Protein AF-A0A832H239-F1 (afdb_monomer)

Foldseek 3Di:
DDFCPVVPLLVVCVVVVQDSCLTPVNVVVVLQQWLDWDWDDDPDDDDDDGGDIDTDHAPDPVSNLVSLVVLLVRLVVCLVVLVVQLPPPVRVVSSVSSNVSSVVSNVQSPDPPHPDRPDDD

Radius of gyration: 14.67 Å; Cα contacts (8 Å, |Δi|>4): 145; chains: 1; bounding box: 39×38×35 Å

Mean predicted aligned error: 6.09 Å

Secondary structure (DSSP, 8-state):
-EE-TT-HHHHHHHHTT--GGGSHHHHHHHHTT--EEEEE---SSSS----EEEEE--SSHHHHHHHHHHH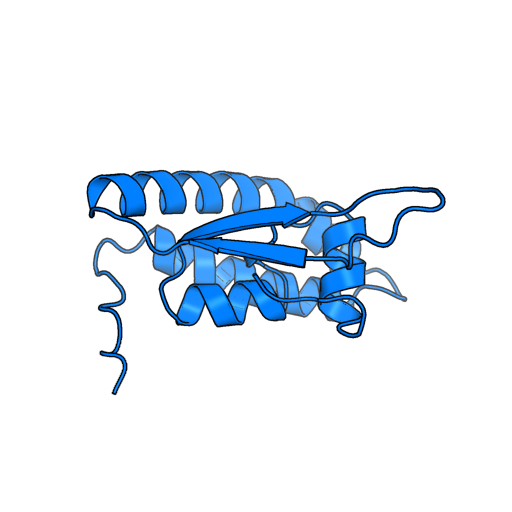HHHHHHHHHHHHHHHT-TTTHHHHHHHHHHHHHHHHHHH-SS--PPPPP-

pLDDT: mean 88.01, std 16.36, range [38.34, 98.38]

Nearest PDB structures (foldseek):
  2arh-assembly1_B  TM=8.793E-01  e=5.922E-06  Aquifex aeolicus
  4zsv-assembly1_A  TM=8.545E-01  e=2.018E-05  Aquifex aeolicus VF5
  4zsz-assembly1_A  TM=8.640E-01  e=3.619E-05  Aquifex aeolicus VF5
  2arh-assembly1_C  TM=8.581E-01  e=2.549E-05  Aquifex aeolicus
  4zsx-assembly1_B  TM=8.769E-01  e=1.035E-04  Aquifex aeolicus VF5

Solvent-accessible surface area (backbone atoms only — not comparable to full-atom values): 6956 Å² total; per-residue (Å²): 110,46,76,38,80,87,37,62,66,34,46,55,40,48,76,71,67,46,54,60,57,38,26,67,64,33,37,58,42,39,77,69,48,32,52,43,76,46,80,48,76,80,87,80,83,98,68,94,70,73,39,29,40,38,64,38,63,56,92,42,71,69,51,38,52,54,30,32,52,49,50,44,51,51,46,60,71,44,43,67,58,32,58,59,35,37,74,35,95,88,44,13,72,59,22,45,53,25,48,56,42,40,56,50,51,46,54,55,57,69,39,88,76,70,83,72,67,77,77,83,127

Sequence (121 aa):
FVEYAYDLETSKLLKLGAPPVVTRLGFLLFQLGFTWFKDWYFPEGFMEGSLKLQCEKPLSEEARLKHLAKLREEVTAFIPELERLSCDARLGFEALRALERARIILRTAGSTAGLAPRASV

Structure (mmCIF, N/CA/C/O backbone):
data_AF-A0A832H239-F1
#
_entry.id   AF-A0A832H239-F1
#
loop_
_atom_site.group_PDB
_atom_site.id
_atom_site.type_symbol
_atom_site.label_atom_id
_atom_site.label_alt_id
_atom_site.label_comp_id
_atom_site.label_asym_id
_atom_site.label_entity_id
_atom_site.label_seq_id
_atom_site.pdbx_PDB_ins_code
_atom_site.Cartn_x
_atom_site.Cartn_y
_atom_site.Cartn_z
_atom_site.occupancy
_atom_site.B_iso_or_equiv
_atom_site.auth_seq_id
_atom_site.auth_comp_id
_atom_site.auth_asym_id
_atom_site.auth_atom_id
_atom_site.pdbx_PDB_model_num
ATOM 1 N N . PHE A 1 1 ? -5.958 -12.875 2.684 1.00 91.25 1 PHE A N 1
ATOM 2 C CA . PHE A 1 1 ? -4.680 -13.032 1.961 1.00 91.25 1 PHE A CA 1
ATOM 3 C C . PHE A 1 1 ? -4.958 -13.003 0.473 1.00 91.25 1 PHE A C 1
ATOM 5 O O . PHE A 1 1 ? -5.985 -13.538 0.071 1.00 91.25 1 PHE A O 1
ATOM 12 N N . VAL A 1 2 ? -4.073 -12.403 -0.319 1.00 92.75 2 VAL A N 1
ATOM 13 C CA . VAL A 1 2 ? -4.130 -12.434 -1.785 1.00 92.75 2 VAL A CA 1
ATOM 14 C C . VAL A 1 2 ? -2.732 -12.724 -2.319 1.00 92.75 2 VAL A C 1
ATOM 16 O O . VAL A 1 2 ? -1.768 -12.099 -1.882 1.00 92.75 2 VAL A O 1
ATOM 19 N N . GLU A 1 3 ? -2.622 -13.684 -3.231 1.00 92.69 3 GLU A N 1
ATOM 20 C CA . GLU A 1 3 ? -1.364 -13.985 -3.909 1.00 92.69 3 GLU A CA 1
ATOM 21 C C . GLU A 1 3 ? -1.075 -12.942 -4.993 1.00 92.69 3 GLU A C 1
ATOM 23 O O . GLU A 1 3 ? -1.973 -12.561 -5.744 1.00 92.69 3 GLU A O 1
ATOM 28 N N . TYR A 1 4 ? 0.171 -12.477 -5.076 1.00 92.44 4 TYR A N 1
ATOM 29 C CA . TYR A 1 4 ? 0.578 -11.448 -6.039 1.00 92.44 4 TYR A CA 1
ATOM 30 C C . TYR A 1 4 ? 1.692 -11.900 -6.992 1.00 92.44 4 TYR A C 1
ATOM 32 O O . TYR A 1 4 ? 2.229 -11.076 -7.730 1.00 92.44 4 TYR A O 1
ATOM 40 N N . ALA A 1 5 ? 2.025 -13.196 -7.031 1.00 88.06 5 ALA A N 1
ATOM 41 C CA . ALA A 1 5 ? 3.091 -13.736 -7.882 1.00 88.06 5 ALA A CA 1
ATOM 42 C C . ALA A 1 5 ? 2.931 -13.370 -9.373 1.00 88.06 5 ALA A C 1
ATOM 44 O O . ALA A 1 5 ? 3.918 -13.101 -10.055 1.00 88.06 5 ALA A O 1
ATOM 45 N N . TYR A 1 6 ? 1.687 -13.289 -9.856 1.00 90.25 6 TYR A N 1
ATOM 46 C CA . TYR A 1 6 ? 1.355 -12.944 -11.244 1.00 90.25 6 TYR A CA 1
ATOM 47 C C . TYR A 1 6 ? 1.042 -11.454 -11.460 1.00 90.25 6 TYR A C 1
ATOM 49 O O . TYR A 1 6 ? 0.796 -11.027 -12.587 1.00 90.25 6 TYR A O 1
ATOM 57 N N . ASP A 1 7 ? 1.062 -10.642 -10.402 1.00 94.62 7 ASP A N 1
ATOM 58 C CA . ASP A 1 7 ? 0.907 -9.193 -10.492 1.00 94.62 7 ASP A CA 1
ATOM 59 C C . ASP A 1 7 ? 2.281 -8.522 -10.522 1.00 94.62 7 ASP A C 1
ATOM 61 O O . ASP A 1 7 ? 2.846 -8.147 -9.491 1.00 94.62 7 ASP A O 1
ATOM 65 N N . LEU A 1 8 ? 2.822 -8.376 -11.733 1.00 93.81 8 LEU A N 1
ATOM 66 C CA . LEU A 1 8 ? 4.168 -7.846 -11.948 1.00 93.81 8 LEU A CA 1
ATOM 67 C C . LEU A 1 8 ? 4.354 -6.436 -11.374 1.00 93.81 8 LEU A C 1
ATOM 69 O O . LEU A 1 8 ? 5.429 -6.138 -10.861 1.00 93.81 8 LEU A O 1
ATOM 73 N N . GLU A 1 9 ? 3.334 -5.577 -11.427 1.00 95.56 9 GLU A N 1
ATOM 74 C CA . GLU A 1 9 ? 3.420 -4.218 -10.880 1.00 95.56 9 GLU A CA 1
ATOM 75 C C . GLU A 1 9 ? 3.560 -4.251 -9.355 1.00 95.56 9 GLU A C 1
ATOM 77 O O . GLU A 1 9 ? 4.470 -3.634 -8.801 1.00 95.56 9 GLU A O 1
ATOM 82 N N . THR A 1 10 ? 2.693 -5.010 -8.679 1.00 95.75 10 THR A N 1
ATOM 83 C CA . THR A 1 10 ? 2.760 -5.175 -7.221 1.00 95.75 10 THR A CA 1
ATOM 84 C C . THR A 1 10 ? 4.072 -5.837 -6.805 1.00 95.75 10 THR A C 1
ATOM 86 O O . THR A 1 10 ? 4.743 -5.334 -5.908 1.00 95.75 10 THR A O 1
ATOM 89 N N . SER A 1 11 ? 4.495 -6.903 -7.493 1.00 93.81 11 SER A N 1
ATOM 90 C CA . SER A 1 11 ? 5.744 -7.611 -7.186 1.00 93.81 11 SER A CA 1
ATOM 91 C C . SER A 1 11 ? 6.977 -6.713 -7.324 1.00 93.81 11 SER A C 1
ATOM 93 O O . SER A 1 11 ? 7.835 -6.717 -6.443 1.00 93.81 11 SER A O 1
ATOM 95 N N . LYS A 1 12 ? 7.072 -5.916 -8.399 1.00 93.44 12 LYS A N 1
ATOM 96 C CA . LYS A 1 12 ? 8.186 -4.975 -8.602 1.00 93.44 12 LYS A CA 1
ATOM 97 C C . LYS A 1 12 ? 8.263 -3.947 -7.475 1.00 93.44 12 LYS A C 1
ATOM 99 O O . LYS A 1 12 ? 9.340 -3.736 -6.933 1.00 93.44 12 LYS A O 1
ATOM 104 N N . LEU A 1 13 ? 7.136 -3.333 -7.115 1.00 95.19 13 LEU A N 1
ATOM 105 C CA . LEU A 1 13 ? 7.091 -2.306 -6.072 1.00 95.19 13 LEU A CA 1
ATOM 106 C C . LEU A 1 13 ? 7.420 -2.878 -4.684 1.00 95.19 13 LEU A C 1
ATOM 108 O O . LEU A 1 13 ? 8.210 -2.279 -3.959 1.00 95.19 13 LEU A O 1
ATOM 112 N N . LEU A 1 14 ? 6.881 -4.051 -4.331 1.00 94.50 14 LEU A N 1
ATOM 113 C CA . LEU A 1 14 ? 7.177 -4.704 -3.048 1.00 94.50 14 LEU A CA 1
ATOM 114 C C . LEU A 1 14 ? 8.655 -5.094 -2.924 1.00 94.50 14 LEU A C 1
ATOM 116 O O . LEU A 1 14 ? 9.262 -4.865 -1.882 1.00 94.50 14 LEU A O 1
ATOM 120 N N . LYS A 1 15 ? 9.279 -5.578 -4.007 1.00 91.31 15 LYS A N 1
ATOM 121 C CA . LYS A 1 15 ? 10.727 -5.867 -4.040 1.00 91.31 15 LYS A CA 1
ATOM 122 C C . LYS A 1 15 ? 11.606 -4.636 -3.798 1.00 91.31 15 LYS A C 1
ATOM 124 O O . LYS A 1 15 ? 12.746 -4.788 -3.376 1.00 91.31 15 LYS A O 1
ATOM 129 N N . LEU A 1 16 ? 11.090 -3.437 -4.066 1.00 91.62 16 LEU A N 1
ATOM 130 C CA . LEU A 1 16 ? 11.767 -2.160 -3.815 1.00 91.62 16 LEU A CA 1
ATOM 131 C C . LEU A 1 16 ? 11.475 -1.604 -2.412 1.00 91.62 16 LEU A C 1
ATOM 133 O O . LEU A 1 16 ? 11.927 -0.512 -2.083 1.00 91.62 16 LEU A O 1
ATOM 137 N N . GLY A 1 17 ? 10.709 -2.328 -1.591 1.00 93.69 17 GLY A N 1
ATOM 138 C CA . GLY A 1 17 ? 10.328 -1.896 -0.250 1.00 93.69 17 GLY A CA 1
ATOM 139 C C . GLY A 1 17 ? 9.187 -0.879 -0.222 1.00 93.69 17 GLY A C 1
ATOM 140 O O . GLY A 1 17 ? 8.998 -0.217 0.797 1.00 93.69 17 GLY A O 1
ATOM 141 N N . ALA A 1 18 ? 8.420 -0.738 -1.311 1.00 96.25 18 ALA A N 1
ATOM 142 C CA . ALA A 1 18 ? 7.273 0.161 -1.313 1.00 96.25 18 ALA A CA 1
ATOM 143 C C . ALA A 1 18 ? 6.233 -0.280 -0.265 1.00 96.25 18 ALA A C 1
ATOM 145 O O . ALA A 1 18 ? 5.923 -1.474 -0.188 1.00 96.25 18 ALA A O 1
ATOM 146 N N . PRO A 1 19 ? 5.626 0.658 0.491 1.00 97.62 19 PRO A N 1
ATOM 147 C CA . PRO A 1 19 ? 4.527 0.341 1.393 1.00 97.62 19 PRO A CA 1
ATOM 148 C C . PRO A 1 19 ? 3.433 -0.433 0.644 1.00 97.62 19 PRO A C 1
ATOM 150 O O . PRO A 1 19 ? 2.986 0.029 -0.413 1.00 97.62 19 PRO A O 1
ATOM 153 N N . PRO A 1 20 ? 2.939 -1.580 1.147 1.00 97.88 20 PRO A N 1
ATOM 154 C CA . PRO A 1 20 ? 2.054 -2.421 0.346 1.00 97.88 20 PRO A CA 1
ATOM 155 C C . PRO A 1 20 ? 0.792 -1.701 -0.137 1.00 97.88 20 PRO A C 1
ATOM 157 O O . PRO A 1 20 ? 0.308 -1.971 -1.233 1.00 97.88 20 PRO A O 1
ATOM 160 N N . VAL A 1 21 ? 0.304 -0.726 0.634 1.00 98.00 21 VAL A N 1
ATOM 161 C CA . VAL A 1 21 ? -0.870 0.092 0.311 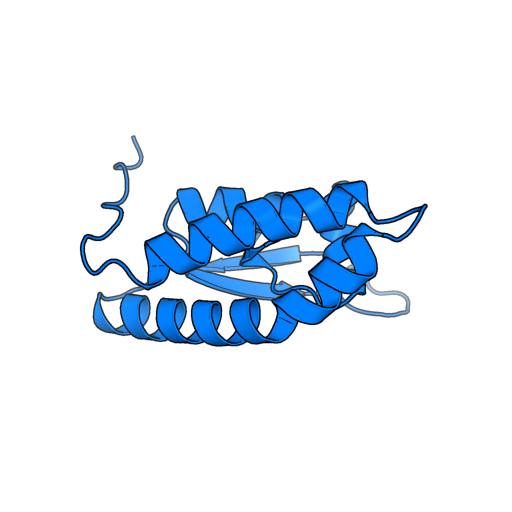1.00 98.00 21 VAL A CA 1
ATOM 162 C C . VAL A 1 21 ? -0.735 0.896 -0.996 1.00 98.00 21 VAL A C 1
ATOM 164 O O . VAL A 1 21 ? -1.749 1.157 -1.637 1.00 98.00 21 VAL A O 1
ATOM 167 N N . VAL A 1 22 ? 0.480 1.267 -1.433 1.00 98.19 22 VAL A N 1
ATOM 168 C CA . VAL A 1 22 ? 0.686 2.045 -2.680 1.00 98.19 22 VAL A CA 1
ATOM 169 C C . VAL A 1 22 ? 0.809 1.167 -3.928 1.00 98.19 22 VAL A C 1
ATOM 171 O O . VAL A 1 22 ? 0.790 1.662 -5.059 1.00 98.19 22 VAL A O 1
ATOM 174 N N . THR A 1 23 ? 0.912 -0.149 -3.744 1.00 98.19 23 THR A N 1
ATOM 175 C CA . THR A 1 23 ? 0.913 -1.111 -4.850 1.00 98.19 23 THR A CA 1
ATOM 176 C C . THR A 1 23 ? -0.458 -1.167 -5.522 1.00 98.19 23 THR A C 1
ATOM 178 O O . THR A 1 23 ? -1.466 -0.724 -4.966 1.00 98.19 23 THR A O 1
ATOM 181 N N . ARG A 1 24 ? -0.525 -1.739 -6.728 1.00 97.94 24 ARG A N 1
ATOM 182 C CA . ARG A 1 24 ? -1.789 -1.881 -7.465 1.00 97.94 24 ARG A CA 1
ATOM 183 C C . ARG A 1 24 ? -2.806 -2.683 -6.663 1.00 97.94 24 ARG A C 1
ATOM 185 O O . ARG A 1 24 ? -3.948 -2.256 -6.518 1.00 97.94 24 ARG A O 1
ATOM 192 N N . LEU A 1 25 ? -2.383 -3.830 -6.136 1.00 97.62 25 LEU A N 1
ATOM 193 C CA . LEU A 1 25 ? -3.244 -4.712 -5.362 1.00 97.62 25 LEU A CA 1
ATOM 194 C C . LEU A 1 25 ? -3.592 -4.120 -3.991 1.00 97.62 25 LEU A C 1
ATOM 196 O O . LEU A 1 25 ? -4.759 -4.124 -3.602 1.00 97.62 25 LEU A O 1
ATOM 200 N N . GLY A 1 26 ? -2.604 -3.582 -3.272 1.00 98.00 26 GLY A N 1
ATOM 201 C CA . GLY A 1 26 ? -2.831 -3.005 -1.949 1.00 98.00 26 GLY A CA 1
ATOM 202 C C . GLY A 1 26 ? -3.759 -1.794 -1.981 1.00 98.00 26 GLY A C 1
ATOM 203 O O . GLY A 1 26 ? -4.616 -1.667 -1.111 1.00 98.00 26 GLY A O 1
ATOM 204 N N . PHE A 1 27 ? -3.681 -0.964 -3.023 1.00 98.38 27 PHE A N 1
ATOM 205 C CA . PHE A 1 27 ? -4.579 0.178 -3.173 1.00 98.38 27 PHE A CA 1
ATOM 206 C C . PHE A 1 27 ? -6.038 -0.238 -3.399 1.00 98.38 27 PHE A C 1
ATOM 208 O O . PHE A 1 27 ? -6.940 0.352 -2.806 1.00 98.38 27 PHE A O 1
ATOM 215 N N . LEU A 1 28 ? -6.292 -1.290 -4.187 1.00 98.06 28 LEU A N 1
ATOM 216 C CA . LEU A 1 28 ? -7.648 -1.833 -4.347 1.00 98.06 28 LEU A CA 1
ATOM 217 C C . LEU A 1 28 ? -8.212 -2.323 -3.007 1.00 98.06 28 LEU A C 1
ATOM 219 O O . LEU A 1 28 ? -9.366 -2.058 -2.678 1.00 98.06 28 LEU A O 1
ATOM 223 N N . LEU A 1 29 ? -7.388 -2.995 -2.201 1.00 97.75 29 LEU A N 1
ATOM 224 C CA . LEU A 1 29 ? -7.782 -3.453 -0.867 1.00 97.75 29 LEU A CA 1
ATOM 225 C C . LEU A 1 29 ? -8.015 -2.268 0.083 1.00 97.75 29 LEU A C 1
ATOM 227 O O . LEU A 1 29 ? -8.994 -2.256 0.826 1.00 97.75 29 LEU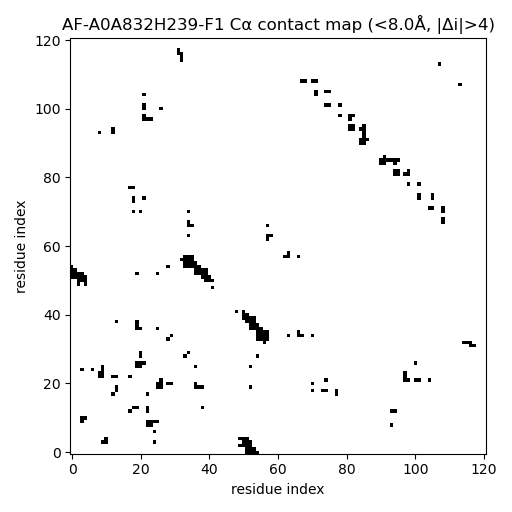 A O 1
ATOM 231 N N . PHE A 1 30 ? -7.196 -1.222 0.006 1.00 97.62 30 PHE A N 1
ATOM 232 C CA . PHE A 1 30 ? -7.415 0.012 0.759 1.00 97.62 30 PHE A CA 1
ATOM 233 C C . PHE A 1 30 ? -8.773 0.652 0.447 1.00 97.62 30 PHE A C 1
ATOM 235 O O . PHE A 1 30 ? -9.519 1.002 1.361 1.00 97.62 30 PHE A O 1
ATOM 242 N N . GLN A 1 31 ? -9.150 0.725 -0.833 1.00 96.44 31 GLN A N 1
ATOM 243 C CA . GLN A 1 31 ? -10.460 1.235 -1.257 1.00 96.44 31 GLN A CA 1
ATOM 244 C C . GLN A 1 31 ? -11.639 0.393 -0.736 1.00 96.44 31 GLN A C 1
ATOM 246 O O . GLN A 1 31 ? -12.747 0.909 -0.597 1.00 96.44 31 GLN A O 1
ATOM 251 N N . LEU A 1 32 ? -11.407 -0.879 -0.401 1.00 96.31 32 LEU A N 1
ATOM 252 C CA . LEU A 1 32 ? -12.390 -1.779 0.217 1.00 96.31 32 LEU A CA 1
ATOM 253 C C . LEU A 1 32 ? -12.425 -1.687 1.758 1.00 96.31 32 LEU A C 1
ATOM 255 O O . LEU A 1 32 ? -13.160 -2.439 2.409 1.00 96.31 32 LEU A O 1
ATOM 25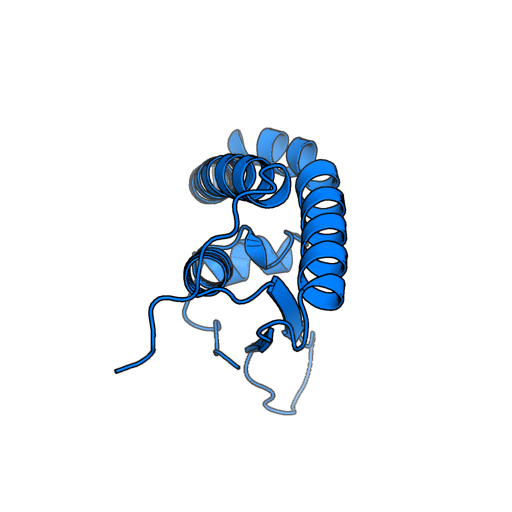9 N N . GLY A 1 33 ? -11.652 -0.772 2.352 1.00 96.12 33 GLY A N 1
ATOM 260 C CA . GLY A 1 33 ? -11.630 -0.496 3.790 1.00 96.12 33 GLY A CA 1
ATOM 261 C C . GLY A 1 33 ? -10.607 -1.306 4.589 1.00 96.12 33 GLY A C 1
ATOM 262 O O . GLY A 1 33 ? -10.657 -1.295 5.819 1.00 96.12 33 GLY A O 1
ATOM 263 N N . PHE A 1 34 ? -9.689 -2.015 3.929 1.00 97.88 34 PHE A N 1
ATOM 264 C CA . PHE A 1 34 ? -8.553 -2.632 4.613 1.00 97.88 34 PHE A CA 1
ATOM 265 C C . PHE A 1 34 ? -7.528 -1.555 4.979 1.00 97.88 34 PHE A C 1
ATOM 267 O O . PHE A 1 34 ? -7.152 -0.739 4.140 1.00 97.88 34 PHE A O 1
ATOM 274 N N . THR A 1 35 ? -7.078 -1.536 6.232 1.00 97.06 35 THR A N 1
ATOM 275 C CA . THR A 1 35 ? -6.155 -0.495 6.722 1.00 97.06 35 THR A CA 1
ATOM 276 C C . THR A 1 35 ? -4.851 -1.051 7.259 1.00 97.06 35 THR A C 1
ATOM 278 O O . THR A 1 35 ? -3.884 -0.307 7.372 1.00 97.06 35 THR A O 1
ATOM 281 N N . TRP A 1 36 ? -4.795 -2.349 7.546 1.00 97.88 36 TRP A N 1
ATOM 282 C CA . TRP A 1 36 ? -3.571 -3.026 7.947 1.00 97.88 36 TRP A CA 1
ATOM 283 C C . TRP A 1 36 ? -3.084 -3.938 6.830 1.00 97.88 36 TRP A C 1
ATOM 285 O O . TRP A 1 36 ? -3.886 -4.656 6.229 1.00 97.88 36 TRP A O 1
ATOM 295 N N . PHE A 1 37 ? -1.780 -3.907 6.562 1.00 97.62 37 PHE A N 1
ATOM 296 C CA . PHE A 1 37 ? -1.148 -4.632 5.469 1.00 97.62 37 PHE A CA 1
ATOM 297 C C . PHE A 1 37 ? 0.131 -5.302 5.958 1.00 97.62 37 PHE A C 1
ATOM 299 O O . PHE A 1 37 ? 0.905 -4.703 6.702 1.00 97.62 37 PHE A O 1
ATOM 306 N N . LYS A 1 38 ? 0.377 -6.523 5.488 1.00 95.00 38 LYS A N 1
ATOM 307 C CA . LYS A 1 38 ? 1.640 -7.227 5.688 1.00 95.00 38 LYS A CA 1
ATOM 308 C C . LYS A 1 38 ? 2.011 -7.993 4.433 1.00 95.00 38 LYS A C 1
ATOM 310 O O . LYS A 1 38 ? 1.235 -8.823 3.956 1.00 95.00 38 LYS A O 1
ATOM 315 N N . ASP A 1 39 ? 3.193 -7.699 3.915 1.00 93.50 39 ASP A N 1
ATOM 316 C CA . ASP A 1 39 ? 3.784 -8.446 2.817 1.00 93.50 39 ASP A CA 1
ATOM 317 C C . ASP A 1 39 ? 4.514 -9.682 3.357 1.00 93.50 39 ASP A C 1
ATOM 319 O O . ASP A 1 39 ? 5.368 -9.583 4.239 1.00 93.50 39 ASP A O 1
ATOM 323 N N . TRP A 1 40 ? 4.150 -10.850 2.839 1.00 88.56 40 TRP A N 1
ATOM 324 C CA . TRP A 1 40 ? 4.823 -12.114 3.089 1.00 88.56 40 TRP A CA 1
ATOM 325 C C . TRP A 1 40 ? 5.657 -12.479 1.862 1.00 88.56 40 TRP A C 1
ATOM 327 O O . TRP A 1 40 ? 5.281 -13.341 1.063 1.00 88.56 40 TRP A O 1
ATOM 337 N N . TYR A 1 41 ? 6.790 -11.793 1.727 1.00 77.06 41 TYR A N 1
ATOM 338 C CA . TYR A 1 41 ? 7.854 -12.148 0.798 1.00 77.06 41 TYR A CA 1
ATOM 339 C C . TYR A 1 41 ? 8.903 -13.005 1.520 1.00 77.06 41 TYR A C 1
ATOM 341 O O . TYR A 1 41 ? 9.481 -12.573 2.517 1.00 77.06 41 TYR A O 1
ATOM 349 N N . PHE A 1 42 ? 9.161 -14.212 1.011 1.00 66.69 42 PHE A N 1
ATOM 350 C CA . PHE A 1 42 ? 10.214 -15.102 1.506 1.00 66.69 42 PHE A CA 1
ATOM 351 C C . PHE A 1 42 ? 11.312 -15.214 0.438 1.00 66.69 42 PHE A C 1
ATOM 353 O O . PHE A 1 42 ? 11.076 -15.830 -0.605 1.00 66.69 42 PHE A O 1
ATOM 360 N N . PRO A 1 43 ? 12.490 -14.598 0.642 1.00 58.78 43 PRO A N 1
ATOM 361 C CA . PRO A 1 43 ? 13.624 -14.820 -0.235 1.00 58.78 43 PRO A CA 1
ATOM 362 C C . PRO A 1 43 ? 14.205 -16.214 0.037 1.00 58.78 43 PRO A C 1
ATOM 364 O O . PRO A 1 43 ? 14.594 -16.506 1.160 1.00 58.78 43 PRO A O 1
ATOM 367 N N . GLU A 1 44 ? 14.294 -17.017 -1.026 1.00 53.09 44 GLU A N 1
ATOM 368 C CA . GLU A 1 44 ? 15.166 -18.196 -1.174 1.00 53.09 44 GLU A CA 1
ATOM 369 C C . GLU A 1 44 ? 14.686 -19.545 -0.586 1.00 53.09 44 GLU A C 1
A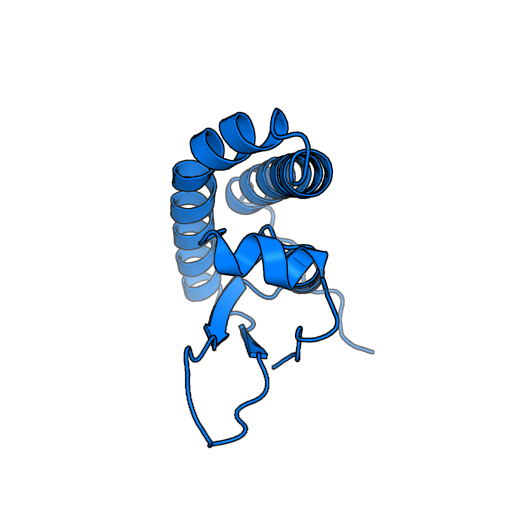TOM 371 O O . GLU A 1 44 ? 14.564 -19.739 0.616 1.00 53.09 44 GLU A O 1
ATOM 376 N N . GLY A 1 45 ? 14.543 -20.536 -1.483 1.00 56.78 45 GLY A N 1
ATOM 377 C CA . GLY A 1 45 ? 14.873 -21.940 -1.197 1.00 56.78 45 GLY A CA 1
ATOM 378 C C . GLY A 1 45 ? 13.769 -22.862 -0.657 1.00 56.78 45 GLY A C 1
ATOM 379 O O . GLY A 1 45 ? 13.604 -23.023 0.543 1.00 56.78 45 GLY A O 1
ATOM 380 N N . PHE A 1 46 ? 13.140 -23.617 -1.566 1.00 47.66 46 PHE A N 1
ATOM 381 C CA . PHE A 1 46 ? 12.650 -24.992 -1.338 1.00 47.66 46 PHE A CA 1
ATOM 382 C C . PHE A 1 46 ? 11.480 -25.273 -0.370 1.00 47.66 46 PHE A C 1
ATOM 384 O O . PHE A 1 46 ? 11.210 -26.443 -0.102 1.00 47.66 46 PHE A O 1
ATOM 391 N N . MET A 1 47 ? 10.703 -24.278 0.067 1.00 48.78 47 MET A N 1
ATOM 392 C CA . MET A 1 47 ? 9.341 -24.525 0.578 1.00 48.78 47 MET A CA 1
ATOM 393 C C . MET A 1 47 ? 8.356 -23.480 0.045 1.00 48.78 47 MET A C 1
ATOM 395 O O . MET A 1 47 ? 8.488 -22.288 0.314 1.00 48.78 47 MET A O 1
ATOM 399 N N . GLU A 1 48 ? 7.379 -23.947 -0.736 1.00 56.88 48 GLU A N 1
ATOM 400 C CA . GLU A 1 48 ? 6.392 -23.176 -1.506 1.00 56.88 48 GLU A CA 1
ATOM 401 C C . GLU A 1 48 ? 5.412 -22.390 -0.617 1.00 56.88 48 GLU A C 1
ATOM 403 O O . GLU A 1 48 ? 4.233 -22.715 -0.475 1.00 56.88 48 GLU A O 1
ATOM 408 N N . GLY A 1 49 ? 5.880 -21.301 -0.017 1.00 59.34 49 GLY A N 1
ATOM 409 C CA . GLY A 1 49 ? 5.001 -20.217 0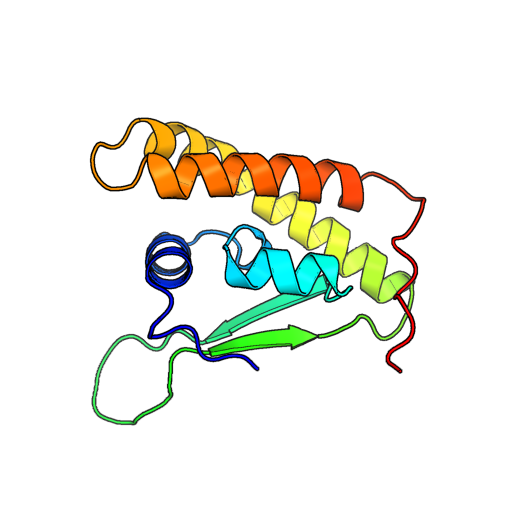.396 1.00 59.34 49 GLY A CA 1
ATOM 410 C C . GLY A 1 49 ? 4.756 -19.300 -0.796 1.00 59.34 49 GLY A C 1
ATOM 411 O O . GLY A 1 49 ? 5.664 -18.568 -1.183 1.00 59.34 49 GLY A O 1
ATOM 412 N N . SER A 1 50 ? 3.558 -19.315 -1.391 1.00 69.19 50 SER A N 1
ATOM 413 C CA . SER A 1 50 ? 3.257 -18.339 -2.444 1.00 69.19 50 SER A CA 1
ATOM 414 C C . SER A 1 50 ? 3.306 -16.907 -1.897 1.00 69.19 50 SER A C 1
ATOM 416 O O . SER A 1 50 ? 2.959 -16.660 -0.738 1.00 69.19 50 SER A O 1
ATOM 418 N N . LEU A 1 51 ? 3.782 -15.973 -2.726 1.00 86.19 51 LEU A N 1
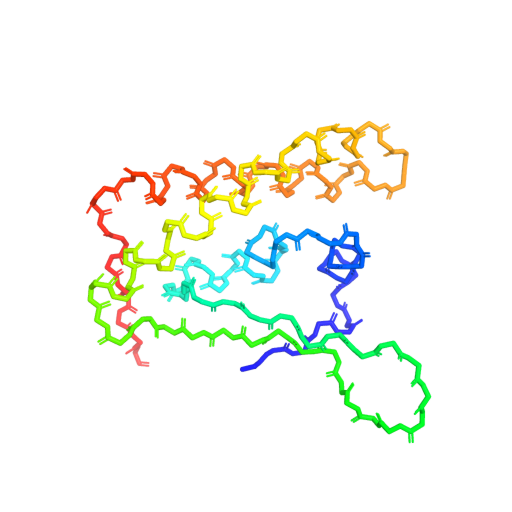ATOM 419 C CA . LEU A 1 51 ? 3.949 -14.563 -2.376 1.00 86.19 51 LEU A CA 1
ATOM 420 C C . LEU A 1 51 ? 2.595 -13.939 -2.041 1.00 86.19 51 LEU A C 1
ATOM 422 O O . LEU A 1 51 ? 1.746 -13.789 -2.925 1.00 86.19 51 LEU A O 1
ATOM 426 N N . LYS A 1 52 ? 2.376 -13.596 -0.769 1.00 91.56 52 LYS A N 1
ATOM 427 C CA . LYS A 1 52 ? 1.052 -13.214 -0.262 1.00 91.56 52 LYS A CA 1
ATOM 428 C C . LYS A 1 52 ? 1.063 -11.847 0.381 1.00 91.56 52 LYS A C 1
ATOM 430 O O . LYS A 1 52 ? 1.852 -11.558 1.271 1.00 91.56 52 LYS A O 1
ATOM 435 N N . LEU A 1 53 ? 0.067 -11.056 0.017 1.00 93.62 53 LEU A N 1
ATOM 436 C CA . LEU A 1 53 ? -0.305 -9.866 0.751 1.00 93.62 53 LEU A CA 1
ATOM 437 C C . LEU A 1 53 ? -1.412 -10.233 1.747 1.00 93.62 53 LEU A C 1
ATOM 439 O O . LEU A 1 53 ? -2.485 -10.723 1.374 1.00 93.62 53 LEU A O 1
ATOM 443 N N . GLN A 1 54 ? -1.150 -10.035 3.034 1.00 95.56 54 GLN A N 1
ATOM 444 C CA . GLN A 1 54 ? -2.162 -10.102 4.083 1.00 95.56 54 GLN A CA 1
ATOM 445 C C . GLN A 1 54 ? -2.730 -8.708 4.319 1.00 95.56 54 GLN A C 1
ATOM 447 O O . GLN A 1 54 ? -1.982 -7.734 4.395 1.00 95.56 54 GLN A O 1
ATOM 452 N N . CYS A 1 55 ? -4.053 -8.623 4.461 1.00 95.88 55 CYS A N 1
ATOM 453 C CA . CYS A 1 55 ? -4.733 -7.383 4.804 1.00 95.88 55 CYS A CA 1
ATOM 454 C C . CYS A 1 55 ? -5.855 -7.650 5.794 1.00 95.88 55 CYS A C 1
ATOM 456 O O . CYS A 1 55 ? -6.548 -8.664 5.677 1.00 95.88 55 CYS A O 1
ATOM 458 N N . GLU A 1 56 ? -6.062 -6.714 6.715 1.00 97.00 56 GLU A N 1
ATOM 459 C CA . GLU A 1 56 ? -7.118 -6.796 7.723 1.00 97.00 56 GLU A CA 1
ATOM 460 C C . GLU A 1 56 ? -7.929 -5.498 7.778 1.00 97.00 56 GLU A C 1
ATOM 462 O O . GLU A 1 56 ? -7.401 -4.386 7.633 1.00 97.00 56 GLU A O 1
ATOM 467 N N . LYS A 1 57 ? -9.247 -5.653 7.942 1.00 96.31 57 LYS A N 1
ATOM 468 C CA . LYS A 1 57 ? -10.128 -4.538 8.286 1.00 96.31 57 LYS A CA 1
ATOM 469 C C . LYS A 1 57 ? -9.929 -4.212 9.769 1.00 96.31 57 LYS A C 1
ATOM 471 O O . LYS A 1 57 ? -9.713 -5.125 10.565 1.00 96.31 57 LYS A O 1
ATOM 476 N N . PRO A 1 58 ? -9.990 -2.933 10.155 1.00 96.44 58 PRO A N 1
ATOM 477 C CA . PRO A 1 58 ? -9.826 -2.550 11.549 1.00 96.44 58 PRO A CA 1
ATOM 478 C C . PRO A 1 58 ? -10.983 -3.097 12.396 1.00 96.44 58 PRO A C 1
ATOM 480 O O . PRO A 1 58 ? -12.136 -3.058 11.973 1.00 96.44 58 PRO A O 1
ATOM 483 N N . LEU A 1 59 ? -10.677 -3.577 13.604 1.00 94.88 59 LEU A N 1
ATOM 484 C CA . LEU A 1 59 ? -11.679 -4.083 14.555 1.00 94.88 59 LEU A CA 1
ATOM 485 C C . LEU A 1 59 ? -12.432 -2.959 15.287 1.00 94.88 59 LEU A C 1
ATOM 487 O O . LEU A 1 59 ? -13.505 -3.184 15.837 1.00 94.88 59 LEU A O 1
ATOM 491 N N . SER A 1 60 ? -11.863 -1.754 15.309 1.00 95.50 60 SER A N 1
ATOM 492 C CA . SER A 1 60 ? -12.436 -0.568 15.941 1.00 95.50 60 SER A CA 1
ATOM 493 C C . SER A 1 60 ? -11.989 0.700 15.217 1.00 95.50 60 SER A C 1
ATOM 495 O O . SER A 1 60 ? -11.022 0.692 14.450 1.00 95.50 60 SER A O 1
ATOM 497 N N . GLU A 1 61 ? -12.670 1.811 15.487 1.00 94.25 61 GLU A N 1
ATOM 498 C CA . GLU A 1 61 ? -12.281 3.120 14.959 1.00 94.25 61 GLU A CA 1
ATOM 499 C C . GLU A 1 61 ? -10.895 3.553 15.462 1.00 94.25 61 GLU A C 1
ATOM 501 O O . GLU A 1 61 ? -10.088 4.071 14.697 1.00 94.25 61 GLU A O 1
ATOM 506 N N . GLU A 1 62 ? -10.560 3.254 16.717 1.00 95.69 62 GLU A N 1
ATOM 507 C CA . GLU A 1 62 ? -9.226 3.507 17.268 1.00 95.69 62 GLU A CA 1
ATOM 508 C C . GLU A 1 62 ? -8.140 2.736 16.499 1.00 95.69 62 GLU A C 1
ATOM 510 O O . GLU A 1 62 ? -7.133 3.317 16.084 1.00 95.69 62 GLU A O 1
ATOM 515 N N . ALA A 1 63 ? -8.369 1.443 16.231 1.00 96.00 63 ALA A N 1
ATOM 516 C CA . ALA A 1 63 ? -7.461 0.638 15.418 1.00 96.00 63 ALA A CA 1
ATOM 517 C C . ALA A 1 63 ? -7.348 1.202 13.994 1.00 96.00 63 ALA A C 1
ATOM 519 O O . ALA A 1 63 ? -6.247 1.288 13.452 1.00 96.00 63 ALA A O 1
ATOM 520 N N . ARG A 1 64 ? -8.465 1.657 13.405 1.00 95.62 64 ARG A N 1
ATOM 521 C CA . ARG A 1 64 ? -8.478 2.312 12.090 1.00 95.62 64 ARG A CA 1
ATOM 522 C C . ARG A 1 64 ? -7.581 3.545 12.078 1.00 95.62 64 ARG A C 1
ATOM 524 O O . ARG A 1 64 ? -6.736 3.652 11.194 1.00 95.62 64 ARG A O 1
ATOM 531 N N . LEU A 1 65 ? -7.736 4.444 13.047 1.00 95.38 65 LEU A N 1
ATOM 532 C CA . LEU A 1 65 ? -6.941 5.669 13.149 1.00 95.38 65 LEU A CA 1
ATOM 533 C C . LEU A 1 65 ? -5.453 5.359 13.338 1.00 95.38 65 LEU A C 1
ATOM 535 O O . LEU A 1 65 ? -4.616 5.952 12.658 1.00 95.38 65 LEU A O 1
ATOM 539 N N . LYS A 1 66 ? -5.120 4.375 14.182 1.00 96.12 66 LYS A N 1
ATOM 540 C CA . LYS A 1 66 ? -3.739 3.917 14.380 1.00 96.12 66 LYS A CA 1
ATOM 541 C C . LYS A 1 66 ? -3.128 3.366 13.090 1.00 96.12 66 LYS A C 1
ATOM 543 O O . LYS A 1 66 ? -2.008 3.729 12.736 1.00 96.12 66 LYS A O 1
ATOM 548 N N . HIS A 1 67 ? -3.860 2.517 12.369 1.00 97.00 67 HIS A N 1
ATOM 549 C CA . HIS A 1 67 ? -3.405 1.963 11.095 1.00 97.00 67 HIS A CA 1
ATOM 550 C C . HIS A 1 67 ? -3.213 3.057 10.040 1.00 97.00 67 HIS A C 1
ATOM 552 O O . HIS A 1 67 ? -2.183 3.093 9.377 1.00 97.00 67 HIS A O 1
ATOM 558 N N . LEU A 1 68 ? -4.161 3.990 9.914 1.00 96.38 68 LEU A N 1
ATOM 559 C CA . LEU A 1 68 ? -4.063 5.094 8.956 1.00 96.38 68 LEU A CA 1
ATOM 560 C C . LEU A 1 68 ? -2.913 6.052 9.275 1.00 96.38 68 LEU A C 1
ATOM 562 O O . LEU A 1 68 ? -2.245 6.513 8.353 1.00 96.38 68 LEU A O 1
ATOM 566 N N . ALA A 1 69 ? -2.647 6.319 10.556 1.00 95.88 69 ALA A N 1
ATOM 567 C CA . ALA A 1 69 ? -1.480 7.090 10.970 1.00 95.88 69 ALA A CA 1
ATOM 568 C C . ALA A 1 69 ? -0.178 6.389 10.554 1.00 95.88 69 ALA A C 1
ATOM 570 O O . ALA A 1 69 ? 0.706 7.036 9.992 1.00 95.88 69 ALA A O 1
ATOM 571 N N . LYS A 1 70 ? -0.098 5.064 10.742 1.00 96.75 70 LYS A N 1
ATOM 572 C CA . LYS A 1 70 ? 1.060 4.268 10.318 1.00 96.75 70 LYS A CA 1
ATOM 573 C C . LYS A 1 70 ? 1.236 4.263 8.799 1.00 96.75 70 LYS A C 1
ATOM 575 O O . LYS A 1 70 ? 2.328 4.536 8.314 1.00 96.75 70 LYS A O 1
ATOM 580 N N . LEU A 1 71 ? 0.157 4.044 8.046 1.00 96.50 71 LEU A N 1
ATOM 581 C CA . LEU A 1 71 ? 0.188 4.116 6.585 1.00 96.50 71 LEU A CA 1
ATOM 582 C C . LEU A 1 71 ? 0.634 5.498 6.106 1.00 96.50 71 LEU A C 1
ATOM 584 O O . LEU A 1 71 ? 1.446 5.599 5.194 1.00 96.50 71 LEU A O 1
ATOM 588 N N . ARG A 1 72 ? 0.136 6.574 6.725 1.00 97.12 72 ARG A N 1
ATOM 589 C CA . ARG A 1 72 ? 0.547 7.939 6.384 1.00 97.12 72 ARG A CA 1
ATOM 590 C C . ARG A 1 72 ? 2.046 8.141 6.595 1.00 97.12 72 ARG A C 1
ATOM 592 O O . ARG A 1 72 ? 2.683 8.738 5.731 1.00 97.12 72 ARG A O 1
ATOM 599 N N . GLU A 1 73 ? 2.588 7.667 7.713 1.00 97.44 73 GLU A N 1
ATOM 600 C CA . GLU A 1 73 ? 4.021 7.723 8.018 1.00 97.44 73 GLU A CA 1
ATOM 601 C C . GLU A 1 73 ? 4.842 6.983 6.949 1.00 97.44 73 GLU A C 1
ATOM 603 O O . GLU A 1 73 ? 5.691 7.592 6.302 1.00 97.44 73 GLU A O 1
ATOM 608 N N . GLU A 1 74 ? 4.533 5.706 6.707 1.00 97.75 74 GLU A N 1
ATOM 609 C CA . GLU A 1 74 ? 5.250 4.847 5.753 1.00 97.75 74 GLU A CA 1
ATOM 610 C C . GLU A 1 74 ? 5.180 5.388 4.321 1.00 97.75 74 GLU A C 1
ATOM 612 O O . GLU A 1 74 ? 6.192 5.465 3.625 1.00 97.75 74 GLU A O 1
ATOM 617 N N . VAL A 1 75 ? 3.991 5.812 3.882 1.00 98.12 75 VAL A N 1
ATOM 618 C CA . VAL A 1 75 ? 3.790 6.377 2.543 1.00 98.12 75 VAL A CA 1
ATOM 619 C C . VAL A 1 75 ? 4.556 7.682 2.387 1.00 98.12 75 VAL A C 1
ATOM 621 O O . VAL A 1 75 ? 5.232 7.854 1.379 1.00 98.12 75 VAL A O 1
ATOM 624 N N . THR A 1 76 ? 4.493 8.583 3.371 1.00 98.00 76 THR A N 1
ATOM 625 C CA . THR A 1 76 ? 5.219 9.862 3.306 1.00 98.00 76 THR A CA 1
ATOM 626 C C . THR A 1 76 ? 6.727 9.631 3.248 1.00 98.00 76 THR A C 1
ATOM 628 O O . THR A 1 76 ? 7.404 10.259 2.437 1.00 98.00 76 THR A O 1
ATOM 631 N N . ALA A 1 77 ? 7.244 8.699 4.055 1.00 97.94 77 ALA A N 1
ATOM 632 C CA . ALA A 1 77 ? 8.662 8.355 4.074 1.00 97.94 77 ALA A CA 1
ATOM 633 C C . ALA A 1 77 ? 9.160 7.785 2.734 1.00 97.94 77 ALA A C 1
ATOM 635 O O . ALA A 1 77 ? 10.323 7.974 2.388 1.00 97.94 77 ALA A O 1
ATOM 636 N N . PHE A 1 78 ? 8.288 7.125 1.964 1.00 97.81 78 PHE A N 1
ATOM 637 C CA . PHE A 1 78 ? 8.652 6.489 0.696 1.00 97.81 78 PHE A CA 1
ATOM 638 C C . PHE A 1 78 ? 8.455 7.385 -0.547 1.00 97.81 78 PHE A C 1
ATOM 640 O O . PHE A 1 78 ? 8.909 7.026 -1.633 1.00 97.81 78 PHE A O 1
ATOM 647 N N . ILE A 1 79 ? 7.820 8.563 -0.424 1.00 97.81 79 ILE A N 1
ATOM 648 C CA . ILE A 1 79 ? 7.611 9.490 -1.559 1.00 97.81 79 ILE A CA 1
ATOM 649 C C . ILE A 1 79 ? 8.915 9.846 -2.289 1.00 97.81 79 ILE A C 1
ATOM 651 O O . ILE A 1 79 ? 8.913 9.727 -3.514 1.00 97.81 79 ILE A O 1
ATOM 655 N N . PRO A 1 80 ? 10.018 10.242 -1.615 1.00 97.69 80 PRO A N 1
ATOM 656 C CA . PRO A 1 80 ? 11.232 10.652 -2.323 1.00 97.69 80 PRO A CA 1
ATOM 657 C C . PRO A 1 80 ? 11.807 9.538 -3.202 1.00 97.69 80 PRO A C 1
ATOM 659 O O . PRO A 1 80 ? 12.305 9.793 -4.297 1.00 97.69 80 PRO A O 1
ATOM 662 N N . GLU A 1 81 ? 11.693 8.287 -2.749 1.00 96.94 81 GLU A N 1
ATOM 663 C CA . GLU A 1 81 ? 12.137 7.126 -3.515 1.00 96.94 81 GLU A CA 1
ATOM 664 C C . GLU A 1 81 ? 11.234 6.877 -4.727 1.00 96.94 81 GLU A C 1
ATOM 666 O O . GLU A 1 81 ? 11.729 6.625 -5.823 1.00 96.94 81 GLU A O 1
ATOM 671 N N . LEU A 1 82 ? 9.914 7.032 -4.582 1.00 96.25 82 LEU A N 1
ATOM 672 C CA . LEU A 1 82 ? 8.997 6.967 -5.721 1.00 96.25 82 LEU A CA 1
ATOM 673 C C . LEU A 1 82 ? 9.231 8.093 -6.738 1.00 96.25 82 LEU A C 1
ATOM 675 O O . LEU A 1 82 ? 9.160 7.844 -7.938 1.00 96.25 82 LEU A O 1
ATOM 679 N N . GLU A 1 83 ? 9.522 9.315 -6.290 1.00 96.38 83 GLU A N 1
ATOM 680 C CA . GLU A 1 83 ? 9.873 10.439 -7.169 1.00 96.38 83 GLU A CA 1
ATOM 681 C C . GLU A 1 83 ? 11.170 10.155 -7.927 1.00 96.38 83 GLU A C 1
ATOM 683 O O . GLU A 1 83 ? 11.213 10.295 -9.149 1.00 96.38 83 GLU A O 1
ATOM 688 N N . ARG A 1 84 ? 12.199 9.652 -7.239 1.00 95.75 84 ARG A N 1
ATOM 689 C CA . ARG A 1 84 ? 13.449 9.219 -7.871 1.00 95.75 84 ARG A CA 1
ATOM 690 C C . ARG A 1 84 ? 13.206 8.124 -8.913 1.00 95.75 84 ARG A C 1
ATOM 692 O O . ARG A 1 84 ? 13.716 8.214 -10.030 1.00 95.75 84 ARG A O 1
ATOM 699 N N . LEU A 1 85 ? 12.421 7.104 -8.560 1.00 94.44 85 LEU A N 1
ATOM 700 C CA . LEU A 1 85 ? 12.084 5.979 -9.437 1.00 94.44 85 LEU A CA 1
ATOM 701 C C . LEU A 1 85 ? 11.172 6.382 -10.597 1.00 94.44 85 LEU A C 1
ATOM 703 O O . LEU A 1 85 ? 11.209 5.727 -11.631 1.00 94.44 85 LEU A O 1
ATOM 707 N N . SER A 1 86 ? 10.383 7.451 -10.472 1.00 93.12 86 SER A N 1
ATOM 708 C CA . SER A 1 86 ? 9.503 7.928 -11.548 1.00 93.12 86 SER A CA 1
ATOM 709 C C . SER A 1 86 ? 10.262 8.349 -12.814 1.00 93.12 86 SER A C 1
ATOM 711 O O . SER A 1 86 ? 9.712 8.288 -13.912 1.00 93.12 86 SER A O 1
ATOM 713 N N . CYS A 1 87 ? 11.543 8.696 -12.666 1.00 92.75 87 CYS A N 1
ATOM 714 C CA . CYS A 1 87 ? 12.461 9.012 -13.759 1.00 92.75 87 CYS A CA 1
ATOM 715 C C . CYS A 1 87 ? 13.220 7.784 -14.305 1.00 92.75 87 CYS A C 1
ATOM 717 O O . CYS A 1 87 ? 14.000 7.921 -15.248 1.00 92.75 87 CYS A O 1
ATOM 719 N N . ASP A 1 88 ? 13.043 6.596 -13.719 1.00 92.69 88 ASP A N 1
ATOM 720 C CA . ASP A 1 88 ? 13.719 5.367 -14.143 1.00 92.69 88 ASP A CA 1
ATOM 721 C C . ASP A 1 88 ? 13.096 4.801 -15.431 1.00 92.69 88 ASP A C 1
ATOM 723 O O . ASP A 1 88 ? 11.879 4.663 -15.552 1.00 92.69 88 ASP A O 1
ATOM 727 N N . ALA A 1 89 ? 13.930 4.409 -16.397 1.00 88.25 89 ALA A N 1
ATOM 728 C CA . ALA A 1 89 ? 13.465 3.929 -17.701 1.00 88.25 89 ALA A CA 1
ATOM 729 C C . ALA A 1 89 ? 12.695 2.592 -17.649 1.00 88.25 89 ALA A C 1
ATOM 731 O O . ALA A 1 89 ? 11.976 2.263 -18.591 1.00 88.25 89 ALA A O 1
ATOM 732 N N . ARG A 1 90 ? 12.861 1.794 -16.587 1.00 87.88 90 ARG A N 1
ATOM 733 C CA . ARG A 1 90 ? 12.241 0.467 -16.426 1.00 87.88 90 ARG A CA 1
ATOM 734 C C . ARG A 1 90 ? 11.103 0.456 -15.411 1.00 87.88 90 ARG A C 1
ATOM 736 O O . ARG A 1 90 ? 10.240 -0.415 -15.507 1.00 87.88 90 ARG A O 1
ATOM 743 N N . LEU A 1 91 ? 11.139 1.360 -14.431 1.00 91.12 91 LEU A N 1
ATOM 744 C CA . LEU A 1 91 ? 10.212 1.402 -13.293 1.00 91.12 91 LEU A CA 1
ATOM 745 C C . LEU A 1 91 ? 9.394 2.693 -13.207 1.00 91.12 91 LEU A C 1
ATOM 747 O O . LEU A 1 91 ? 8.492 2.781 -12.371 1.00 91.12 91 LEU A O 1
ATOM 751 N N . GLY A 1 92 ? 9.678 3.681 -14.058 1.00 92.31 92 GLY A N 1
ATOM 752 C CA . GLY A 1 92 ? 9.057 5.000 -13.991 1.00 92.31 92 GLY A CA 1
ATOM 753 C C . GLY A 1 92 ? 7.536 4.952 -14.048 1.00 92.31 92 GLY A C 1
ATOM 754 O O . GLY A 1 92 ? 6.863 5.621 -13.268 1.00 92.31 92 GLY A O 1
ATOM 755 N N . PHE A 1 93 ? 6.971 4.092 -14.897 1.00 95.19 93 PHE A N 1
ATOM 756 C CA . PHE A 1 93 ? 5.522 3.985 -15.049 1.00 95.19 93 PHE A CA 1
ATOM 757 C C . PHE A 1 93 ? 4.825 3.390 -13.812 1.00 95.19 93 PHE A C 1
ATOM 759 O O . PHE A 1 93 ? 3.768 3.868 -13.393 1.00 95.19 93 PHE A O 1
ATOM 766 N N . GLU A 1 94 ? 5.390 2.348 -13.200 1.00 96.25 94 GLU A N 1
ATOM 767 C CA . GLU A 1 94 ? 4.891 1.779 -11.945 1.00 96.25 94 GLU A CA 1
ATOM 768 C C . GLU A 1 94 ? 5.052 2.757 -10.773 1.00 96.25 94 GLU A C 1
ATOM 770 O O . GLU A 1 94 ? 4.125 2.906 -9.973 1.00 96.25 94 GLU A O 1
ATOM 775 N N . ALA A 1 95 ? 6.181 3.467 -10.699 1.00 96.50 95 ALA A N 1
ATOM 776 C CA . ALA A 1 95 ? 6.441 4.460 -9.661 1.00 96.50 95 ALA A CA 1
ATOM 777 C C . ALA A 1 95 ? 5.499 5.673 -9.761 1.00 96.50 95 ALA A C 1
ATOM 779 O O . ALA A 1 95 ? 4.952 6.102 -8.746 1.00 96.50 95 ALA A O 1
ATOM 780 N N . LEU A 1 96 ? 5.220 6.175 -10.970 1.00 97.19 96 LEU A N 1
ATOM 781 C CA . LEU A 1 96 ? 4.247 7.252 -11.196 1.00 97.19 96 LEU A CA 1
ATOM 782 C C . LEU A 1 96 ? 2.842 6.864 -10.715 1.00 97.19 96 LEU A C 1
ATOM 784 O O . LEU A 1 96 ? 2.207 7.618 -9.978 1.00 97.19 96 LEU A O 1
ATOM 788 N N . ARG A 1 97 ? 2.374 5.655 -11.047 1.00 97.94 97 ARG A N 1
ATOM 789 C CA . ARG A 1 97 ? 1.075 5.155 -10.562 1.00 97.94 97 ARG A CA 1
ATOM 790 C C . ARG A 1 97 ? 1.054 4.974 -9.044 1.00 97.94 97 ARG A C 1
ATOM 792 O O . ARG A 1 97 ? 0.041 5.252 -8.401 1.00 97.94 97 ARG A O 1
ATOM 799 N N . ALA A 1 98 ? 2.162 4.536 -8.449 1.00 97.94 98 ALA A N 1
ATOM 800 C CA . ALA A 1 98 ? 2.295 4.463 -6.997 1.00 97.94 98 ALA A CA 1
ATOM 801 C C . ALA A 1 98 ? 2.257 5.860 -6.342 1.00 97.94 98 ALA A C 1
ATOM 803 O O . ALA A 1 98 ? 1.599 6.015 -5.313 1.00 97.94 98 ALA A O 1
ATOM 804 N N . LEU A 1 99 ? 2.860 6.890 -6.954 1.00 97.88 99 LEU A N 1
ATOM 805 C CA . LEU A 1 99 ? 2.764 8.286 -6.493 1.00 97.88 99 LEU A CA 1
ATOM 806 C C . LEU A 1 99 ? 1.327 8.809 -6.527 1.00 97.88 99 LEU A C 1
ATOM 808 O O . LEU A 1 99 ? 0.875 9.458 -5.582 1.00 97.88 99 LEU A O 1
ATOM 812 N N . GLU A 1 100 ? 0.587 8.524 -7.597 1.00 98.06 100 GLU A N 1
ATOM 813 C CA . GLU A 1 100 ? -0.824 8.906 -7.708 1.00 98.06 100 GLU A CA 1
ATOM 814 C C . GLU A 1 100 ? -1.659 8.290 -6.579 1.00 98.06 100 GLU A C 1
ATOM 816 O O . GLU A 1 100 ? -2.417 8.994 -5.904 1.00 98.06 100 GLU A O 1
ATOM 821 N N . ARG A 1 101 ? -1.461 6.996 -6.304 1.00 98.31 101 ARG A N 1
ATOM 822 C CA . ARG A 1 101 ? -2.123 6.292 -5.195 1.00 98.31 101 ARG A CA 1
ATOM 823 C C . ARG A 1 101 ? -1.709 6.850 -3.842 1.00 98.31 101 ARG A C 1
ATOM 825 O O . ARG A 1 101 ? -2.579 7.099 -3.012 1.00 98.31 101 ARG A O 1
ATOM 832 N N . ALA A 1 102 ? -0.417 7.104 -3.631 1.00 97.88 102 ALA A N 1
ATOM 833 C CA . ALA A 1 102 ? 0.105 7.704 -2.405 1.00 97.88 102 ALA A CA 1
ATOM 834 C C . ALA A 1 102 ? -0.600 9.032 -2.097 1.00 97.88 102 ALA A C 1
ATOM 836 O O . ALA A 1 102 ? -1.088 9.234 -0.986 1.00 97.88 102 ALA A O 1
ATOM 837 N N . ARG A 1 103 ? -0.765 9.905 -3.099 1.00 97.31 103 ARG A N 1
ATOM 838 C CA . ARG A 1 103 ? -1.500 11.172 -2.944 1.00 97.31 103 ARG A CA 1
ATOM 839 C C . ARG A 1 103 ? -2.952 10.960 -2.518 1.00 97.31 103 ARG A C 1
ATOM 841 O O . ARG A 1 103 ? -3.451 11.730 -1.700 1.00 97.31 103 ARG A O 1
ATOM 848 N N . ILE A 1 104 ? -3.633 9.947 -3.055 1.00 97.19 104 ILE A N 1
ATOM 849 C CA . ILE A 1 104 ? -5.011 9.614 -2.662 1.00 97.19 104 ILE A CA 1
ATOM 850 C C . ILE A 1 104 ? -5.037 9.096 -1.220 1.00 97.19 104 ILE A C 1
ATOM 852 O O . ILE A 1 104 ? -5.798 9.615 -0.407 1.00 97.19 104 ILE A O 1
ATOM 856 N N . ILE A 1 105 ? -4.164 8.145 -0.881 1.00 96.25 105 ILE A N 1
ATOM 857 C CA . ILE A 1 105 ? -4.064 7.551 0.459 1.00 96.25 105 ILE A CA 1
ATOM 858 C C . ILE A 1 105 ? -3.813 8.628 1.514 1.00 96.25 105 ILE A C 1
ATOM 860 O O . ILE A 1 105 ? -4.490 8.637 2.537 1.00 96.25 105 ILE A O 1
ATOM 864 N N . LEU A 1 106 ? -2.901 9.572 1.266 1.00 95.81 106 LEU A N 1
ATOM 865 C CA . LEU A 1 106 ? -2.583 10.642 2.216 1.00 95.81 106 LEU A CA 1
ATOM 866 C C . LEU A 1 106 ? -3.756 11.600 2.436 1.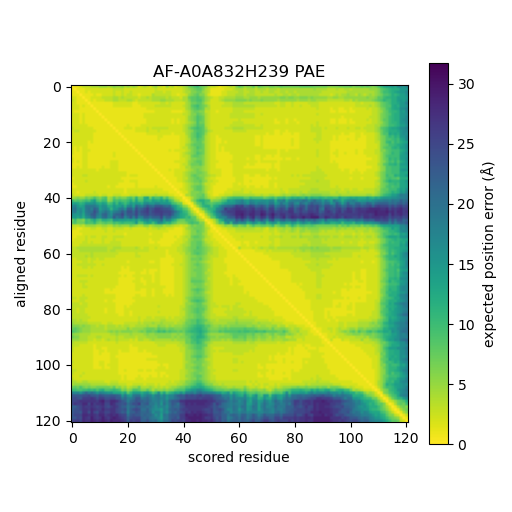00 95.81 106 LEU A C 1
ATOM 868 O O . LEU A 1 106 ? -4.001 12.013 3.569 1.00 95.81 106 LEU A O 1
ATOM 872 N N . ARG A 1 107 ? -4.519 11.921 1.381 1.00 94.38 107 ARG A N 1
ATOM 873 C CA . ARG A 1 107 ? -5.754 12.708 1.520 1.00 94.38 107 ARG A CA 1
ATOM 874 C C . ARG A 1 107 ? -6.800 11.951 2.334 1.00 94.38 107 ARG A C 1
ATOM 876 O O . ARG A 1 107 ? -7.418 12.540 3.214 1.00 94.38 107 ARG A O 1
ATOM 883 N N . THR A 1 108 ? -6.979 10.656 2.074 1.00 90.31 108 THR A N 1
ATOM 884 C CA . THR A 1 108 ? -7.949 9.816 2.790 1.00 90.31 108 THR A CA 1
ATOM 885 C C . THR A 1 108 ? -7.554 9.598 4.249 1.00 90.31 108 THR A C 1
ATOM 887 O O . THR A 1 108 ? -8.400 9.711 5.125 1.00 90.31 108 THR A O 1
ATOM 890 N N . ALA A 1 109 ? -6.278 9.334 4.535 1.00 86.56 109 ALA A N 1
ATOM 891 C CA . ALA A 1 109 ? -5.771 9.142 5.892 1.00 86.56 109 ALA A CA 1
ATOM 892 C C . ALA A 1 109 ? -5.746 10.448 6.707 1.00 86.56 109 ALA A C 1
ATOM 894 O O . ALA A 1 109 ? -5.810 10.405 7.932 1.00 86.56 109 ALA A O 1
ATOM 895 N N . GLY A 1 110 ? -5.647 11.605 6.041 1.00 76.94 110 GLY A N 1
ATOM 896 C CA . GLY A 1 110 ? -5.741 12.925 6.669 1.00 76.94 110 GLY A CA 1
ATOM 897 C C . GLY A 1 110 ? -7.171 13.440 6.855 1.00 76.94 110 GLY A C 1
ATOM 898 O O . GLY A 1 110 ? -7.379 14.363 7.640 1.00 76.94 110 GLY A O 1
ATOM 899 N N . SER A 1 111 ? -8.155 12.865 6.157 1.00 70.56 111 SER A N 1
ATOM 900 C CA . SER A 1 111 ? -9.561 13.230 6.312 1.00 70.56 111 SER A CA 1
ATOM 901 C C . SER A 1 111 ? -10.199 12.411 7.432 1.00 70.56 111 SER A C 1
ATOM 903 O O . SER A 1 111 ? -10.228 11.182 7.394 1.00 70.56 111 SER A O 1
ATOM 905 N N . THR A 1 112 ? -10.747 13.089 8.438 1.00 56.25 112 THR A N 1
ATOM 906 C CA . THR A 1 112 ? -11.529 12.454 9.511 1.00 56.25 112 THR A CA 1
ATOM 907 C C . THR A 1 112 ? -12.895 11.950 9.030 1.00 56.25 112 THR A C 1
ATOM 909 O O . THR A 1 112 ? -13.539 11.174 9.733 1.00 56.25 112 THR A O 1
ATOM 912 N N . ALA A 1 113 ? -13.331 12.324 7.821 1.00 51.09 113 ALA A N 1
ATOM 913 C CA . ALA A 1 113 ? -14.550 11.821 7.196 1.00 51.09 113 ALA A CA 1
ATOM 914 C C . ALA A 1 113 ? -14.287 10.431 6.588 1.00 51.09 113 ALA A C 1
ATOM 916 O O . ALA A 1 113 ? -13.816 10.295 5.458 1.00 51.09 113 ALA A O 1
ATOM 917 N N . GLY A 1 114 ? -14.524 9.389 7.388 1.00 48.84 114 GLY A N 1
ATOM 918 C CA . GLY A 1 114 ? -14.232 7.999 7.043 1.00 48.84 114 GLY A CA 1
ATOM 919 C C . GLY A 1 114 ? -14.921 7.513 5.764 1.00 48.84 114 GLY A C 1
ATOM 920 O O . GLY A 1 114 ? -16.095 7.790 5.519 1.00 48.84 114 GLY A O 1
ATOM 921 N N . LEU A 1 115 ? -14.195 6.715 4.975 1.00 51.31 115 LEU A N 1
ATOM 922 C CA . LEU A 1 115 ? -14.797 5.820 3.990 1.00 51.31 115 LEU A CA 1
ATOM 923 C C . LEU A 1 115 ? -15.651 4.809 4.775 1.00 51.31 115 LEU A C 1
ATOM 925 O O . LEU A 1 115 ? -15.121 3.857 5.348 1.00 51.31 115 LEU A O 1
ATOM 929 N N . ALA A 1 116 ? -16.962 5.039 4.861 1.00 47.66 116 ALA A N 1
ATOM 930 C CA . ALA A 1 116 ? -17.875 4.029 5.375 1.00 47.66 116 ALA A CA 1
ATOM 931 C C . ALA A 1 116 ? -17.729 2.771 4.499 1.00 47.66 116 ALA A C 1
ATOM 933 O O . ALA A 1 116 ? -17.742 2.890 3.266 1.00 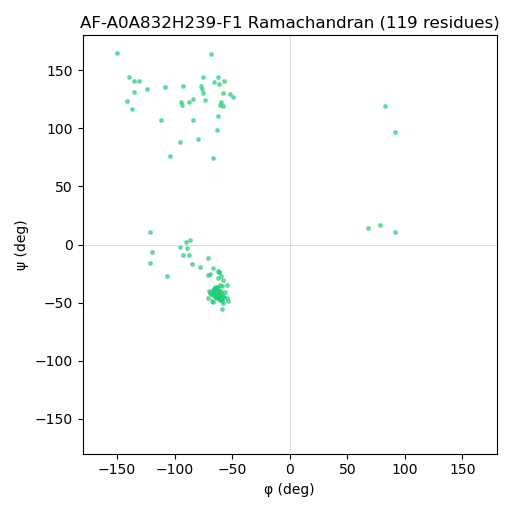47.66 116 ALA A O 1
ATOM 934 N N . PRO A 1 117 ? -17.557 1.572 5.082 1.00 47.88 117 PRO A N 1
ATOM 935 C CA . PRO A 1 117 ? -17.484 0.359 4.290 1.00 47.88 117 PRO A CA 1
ATOM 936 C C . PRO A 1 117 ? -18.798 0.223 3.521 1.00 47.88 117 PRO A C 1
ATOM 938 O O . PRO A 1 117 ? -19.872 0.192 4.122 1.00 47.88 117 PRO A O 1
ATOM 941 N N . ARG A 1 118 ? -18.728 0.148 2.185 1.00 46.31 118 ARG A N 1
ATOM 942 C CA . ARG A 1 118 ? -19.875 -0.334 1.412 1.00 46.31 118 ARG A CA 1
ATOM 943 C C . ARG A 1 118 ? -20.173 -1.736 1.930 1.00 46.31 118 ARG A C 1
ATOM 945 O O . ARG A 1 118 ? -19.282 -2.586 1.918 1.00 46.31 118 ARG A O 1
ATOM 952 N N . ALA A 1 119 ? -21.380 -1.913 2.465 1.00 38.34 119 ALA A N 1
ATOM 953 C CA . ALA A 1 119 ? -21.853 -3.185 2.978 1.00 38.34 119 ALA A CA 1
ATOM 954 C C . ALA A 1 119 ? -21.586 -4.269 1.929 1.00 38.34 119 ALA A C 1
ATOM 956 O O . ALA A 1 119 ? -21.932 -4.103 0.758 1.00 38.34 119 ALA A O 1
ATOM 957 N N . SER A 1 120 ? -20.912 -5.338 2.349 1.00 45.25 120 SER A N 1
ATOM 958 C CA . SER A 1 120 ? -20.861 -6.565 1.569 1.00 45.25 120 SER A CA 1
ATOM 959 C C . SER A 1 120 ? -22.302 -7.054 1.418 1.00 45.25 120 SER A C 1
ATOM 961 O O . SER A 1 120 ? -22.974 -7.243 2.433 1.00 45.25 120 SER A O 1
ATOM 963 N N . VAL A 1 121 ? -22.770 -7.164 0.174 1.00 38.72 121 VAL A N 1
ATOM 964 C CA . VAL A 1 121 ? -24.013 -7.868 -0.177 1.00 38.72 121 VAL A CA 1
ATOM 965 C C . VAL A 1 121 ? -23.804 -9.361 0.032 1.00 38.72 121 VAL A C 1
ATOM 967 O O . VAL A 1 121 ? -22.683 -9.825 -0.285 1.00 38.72 121 VAL A O 1
#